Protein AF-A0A814IZ41-F1 (afdb_monomer)

Structure (mmCIF, N/CA/C/O backbone):
data_AF-A0A814IZ41-F1
#
_entry.id   AF-A0A814IZ41-F1
#
loop_
_atom_site.group_PDB
_atom_site.id
_atom_site.type_symbol
_atom_site.label_atom_id
_atom_site.label_alt_id
_atom_site.label_comp_id
_atom_site.label_asym_id
_atom_site.label_entity_id
_atom_site.label_seq_id
_atom_site.pdbx_PDB_ins_code
_atom_site.Cartn_x
_atom_site.Cartn_y
_atom_site.Cartn_z
_atom_site.occupancy
_atom_site.B_iso_or_equiv
_atom_site.auth_seq_id
_atom_site.auth_comp_id
_atom_site.auth_asym_id
_atom_site.auth_atom_id
_atom_site.pdbx_PDB_model_num
ATOM 1 N N . GLN A 1 1 ? 10.527 -41.123 -4.511 1.00 54.72 1 GLN A N 1
ATOM 2 C CA . GLN A 1 1 ? 10.772 -39.999 -3.577 1.00 54.72 1 GLN A CA 1
ATOM 3 C C . GLN A 1 1 ? 10.199 -38.731 -4.202 1.00 54.72 1 GLN A C 1
ATOM 5 O O . GLN A 1 1 ? 10.363 -38.595 -5.410 1.00 54.72 1 GLN A O 1
ATOM 10 N N . PRO A 1 2 ? 9.517 -37.835 -3.467 1.00 59.81 2 PRO A N 1
ATOM 11 C CA . PRO A 1 2 ? 9.067 -36.577 -4.050 1.00 59.81 2 PRO A CA 1
ATOM 12 C C . PRO A 1 2 ? 10.275 -35.651 -4.256 1.00 59.81 2 PRO A C 1
ATOM 14 O O . PRO A 1 2 ? 11.059 -35.416 -3.335 1.00 59.81 2 PRO A O 1
ATOM 17 N N . ILE A 1 3 ? 10.443 -35.178 -5.489 1.00 56.00 3 ILE A N 1
ATOM 18 C CA . ILE A 1 3 ? 11.526 -34.285 -5.912 1.00 56.00 3 ILE A CA 1
ATOM 19 C C . ILE A 1 3 ? 11.321 -32.939 -5.208 1.00 56.00 3 ILE A C 1
ATOM 21 O O . ILE A 1 3 ? 10.288 -32.296 -5.386 1.00 56.00 3 ILE A O 1
ATOM 25 N N . LYS A 1 4 ? 12.287 -32.515 -4.384 1.00 58.72 4 LYS A N 1
ATOM 26 C CA . LYS A 1 4 ? 12.281 -31.167 -3.800 1.00 58.72 4 LYS A CA 1
ATOM 27 C C . LYS A 1 4 ? 12.452 -30.159 -4.945 1.00 58.72 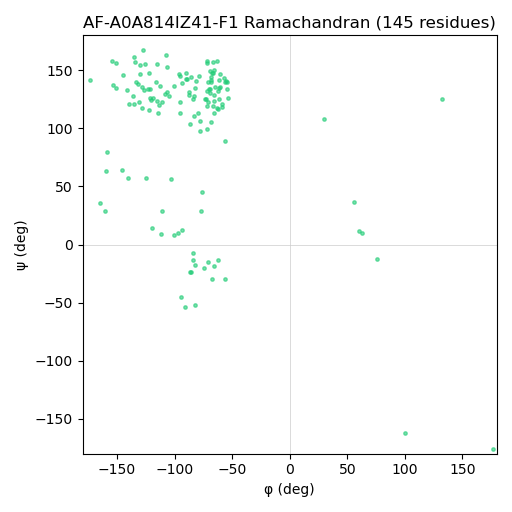4 LYS A C 1
ATOM 29 O O . LYS A 1 4 ? 13.445 -30.273 -5.664 1.00 58.72 4 LYS A O 1
ATOM 34 N N . PRO A 1 5 ? 11.538 -29.194 -5.137 1.00 58.75 5 PRO A N 1
ATOM 35 C CA . PRO A 1 5 ? 11.712 -28.180 -6.168 1.00 58.75 5 PRO A CA 1
ATOM 36 C C . PRO A 1 5 ? 12.970 -27.360 -5.863 1.00 58.75 5 PRO A C 1
ATOM 38 O O . PRO A 1 5 ? 13.063 -26.699 -4.828 1.00 58.75 5 PRO A O 1
ATOM 41 N N . HIS A 1 6 ? 13.956 -27.441 -6.755 1.00 58.44 6 HIS A N 1
ATOM 42 C CA . HIS A 1 6 ? 15.146 -26.601 -6.723 1.00 58.44 6 HIS A CA 1
ATOM 43 C C . HIS A 1 6 ? 14.768 -25.223 -7.275 1.00 58.44 6 HIS A C 1
ATOM 45 O O . HIS A 1 6 ? 14.681 -25.029 -8.486 1.00 58.44 6 HIS A O 1
ATOM 51 N N . TYR A 1 7 ? 14.490 -24.271 -6.385 1.00 61.19 7 TYR A N 1
ATOM 52 C CA . TYR A 1 7 ? 14.282 -22.879 -6.773 1.00 61.19 7 TYR A CA 1
ATOM 53 C C . TYR A 1 7 ? 15.644 -22.229 -7.032 1.00 61.19 7 TYR A C 1
ATOM 55 O O . TYR A 1 7 ? 16.384 -21.940 -6.093 1.00 61.19 7 TYR A O 1
ATOM 63 N N . GLU A 1 8 ? 15.985 -21.990 -8.300 1.00 62.38 8 GLU A N 1
ATOM 64 C CA . GLU A 1 8 ? 17.104 -21.107 -8.633 1.00 62.38 8 GLU A CA 1
ATOM 65 C C . GLU A 1 8 ? 16.768 -19.680 -8.194 1.00 62.38 8 GLU A C 1
ATOM 67 O O . GLU A 1 8 ? 15.861 -19.034 -8.725 1.00 62.38 8 GLU A O 1
ATOM 72 N N . VAL A 1 9 ? 17.505 -19.181 -7.204 1.00 64.94 9 VAL A N 1
ATOM 73 C CA . VAL A 1 9 ? 17.409 -17.786 -6.773 1.00 64.94 9 VAL A CA 1
ATOM 74 C C . VAL A 1 9 ? 18.050 -16.919 -7.854 1.00 64.94 9 VAL A C 1
ATOM 76 O O . VAL A 1 9 ? 19.274 -16.791 -7.917 1.00 64.94 9 VAL A O 1
ATOM 79 N N . ARG A 1 10 ? 17.225 -16.326 -8.721 1.00 66.88 10 ARG A N 1
ATOM 80 C CA . ARG A 1 10 ? 17.679 -15.324 -9.693 1.00 66.88 10 ARG A CA 1
ATOM 81 C C . ARG A 1 10 ? 18.218 -14.113 -8.928 1.00 66.88 10 ARG A C 1
ATOM 83 O O . ARG A 1 10 ? 17.497 -13.482 -8.161 1.00 66.88 10 ARG A O 1
ATOM 90 N N . LYS A 1 11 ? 19.506 -13.811 -9.096 1.00 67.62 11 LYS A N 1
ATOM 91 C CA . LYS A 1 11 ? 20.154 -12.657 -8.460 1.00 67.62 11 LYS A CA 1
ATOM 92 C C . LYS A 1 11 ? 19.962 -11.423 -9.339 1.00 67.62 11 LYS A C 1
ATOM 94 O O . LYS A 1 11 ? 20.639 -11.281 -10.350 1.00 67.62 11 LYS A O 1
ATOM 99 N N . PHE A 1 12 ? 19.056 -10.538 -8.941 1.00 70.31 12 PHE 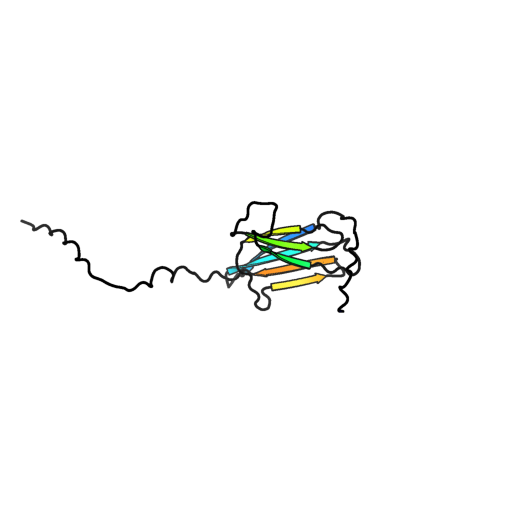A N 1
ATOM 100 C CA . PHE A 1 12 ? 18.901 -9.215 -9.549 1.00 70.31 12 PHE A CA 1
ATOM 101 C C . PHE A 1 12 ? 19.793 -8.192 -8.839 1.00 70.31 12 PHE A C 1
ATOM 103 O O . PHE A 1 12 ? 19.916 -8.222 -7.611 1.00 70.31 12 PHE A O 1
ATOM 110 N N . ILE A 1 13 ? 20.383 -7.261 -9.593 1.00 83.12 13 ILE A N 1
ATOM 111 C CA . ILE A 1 13 ? 21.015 -6.069 -9.015 1.00 83.12 13 ILE A CA 1
ATOM 112 C C . ILE A 1 13 ? 19.892 -5.166 -8.506 1.00 83.12 13 ILE A C 1
ATOM 114 O O . ILE A 1 13 ? 18.998 -4.810 -9.271 1.00 83.12 13 ILE A O 1
ATOM 118 N N . LYS A 1 14 ? 19.905 -4.832 -7.211 1.00 90.06 14 LYS A N 1
ATOM 119 C CA . LYS A 1 14 ? 18.897 -3.945 -6.624 1.00 90.06 14 LYS A CA 1
ATOM 120 C C . LYS A 1 14 ? 19.117 -2.510 -7.094 1.00 90.06 14 LYS A C 1
ATOM 122 O O . LYS A 1 14 ? 20.237 -2.016 -7.025 1.00 90.06 14 LYS A O 1
ATOM 127 N N . ILE A 1 15 ? 18.044 -1.851 -7.530 1.00 92.56 15 ILE A N 1
ATOM 128 C CA . ILE A 1 15 ? 18.093 -0.487 -8.099 1.00 92.56 15 ILE A CA 1
ATOM 129 C C . ILE A 1 15 ? 17.679 0.608 -7.102 1.00 92.56 15 ILE A C 1
ATOM 131 O O . ILE A 1 15 ? 17.523 1.768 -7.467 1.00 92.56 15 ILE A O 1
ATOM 135 N N . GLY A 1 16 ? 17.494 0.240 -5.832 1.00 96.19 16 GLY A N 1
ATOM 136 C CA . GLY A 1 16 ? 17.047 1.134 -4.765 1.00 96.19 16 GLY A CA 1
ATOM 137 C C . GLY A 1 16 ? 15.557 1.007 -4.444 1.00 96.19 16 GLY A C 1
ATOM 138 O O . GLY A 1 16 ? 14.911 -0.002 -4.747 1.00 96.19 16 GLY A O 1
ATOM 139 N N . ARG A 1 17 ? 15.016 2.022 -3.763 1.00 97.06 17 ARG A N 1
ATOM 140 C CA . ARG A 1 17 ? 13.636 2.038 -3.253 1.00 97.06 17 ARG A CA 1
ATOM 141 C C . ARG A 1 17 ? 12.667 2.622 -4.289 1.00 97.06 17 ARG A C 1
ATOM 143 O O . ARG A 1 17 ? 13.023 3.595 -4.948 1.00 97.06 17 ARG A O 1
ATOM 150 N N . PRO A 1 18 ? 11.445 2.081 -4.409 1.00 97.69 18 PRO A N 1
ATOM 151 C CA . PRO A 1 18 ? 10.431 2.631 -5.301 1.00 97.69 18 PRO A CA 1
ATOM 152 C C . PRO A 1 18 ? 9.871 3.960 -4.772 1.00 97.69 18 PRO A C 1
ATOM 154 O O . PRO A 1 18 ? 9.902 4.230 -3.565 1.00 97.69 18 PRO A O 1
ATOM 157 N N . GLY A 1 19 ? 9.309 4.765 -5.677 1.00 98.19 19 GLY A N 1
ATOM 158 C CA . GLY A 1 19 ? 8.519 5.944 -5.316 1.00 98.19 19 GLY A CA 1
ATOM 159 C C . GLY A 1 19 ? 7.191 5.538 -4.677 1.00 98.19 19 GLY A C 1
ATOM 160 O O . GLY A 1 19 ? 6.658 4.468 -4.973 1.00 98.19 19 GLY A O 1
ATOM 161 N N . TYR A 1 20 ? 6.654 6.360 -3.771 1.00 98.50 20 TYR A N 1
ATOM 162 C CA . TYR A 1 20 ? 5.367 6.063 -3.146 1.00 98.50 20 TYR A CA 1
ATOM 163 C C . TYR A 1 20 ? 4.580 7.301 -2.717 1.00 98.50 20 TYR A C 1
ATOM 165 O O . TYR A 1 20 ? 5.133 8.349 -2.379 1.00 98.50 20 TYR A O 1
ATOM 173 N N . LYS A 1 21 ? 3.261 7.121 -2.610 1.00 98.56 21 LYS A N 1
ATOM 174 C CA . LYS A 1 21 ? 2.320 8.044 -1.974 1.00 98.56 21 LYS A CA 1
ATOM 175 C C . LYS A 1 21 ? 1.400 7.285 -1.022 1.00 98.56 21 LYS A C 1
ATOM 177 O O . LYS A 1 21 ? 0.886 6.218 -1.350 1.00 98.56 21 LYS A O 1
ATOM 182 N N . VAL A 1 22 ? 1.155 7.868 0.151 1.00 98.44 22 VAL A N 1
ATOM 183 C CA . VAL A 1 22 ? 0.222 7.331 1.150 1.00 98.44 22 VAL A CA 1
ATOM 184 C C . VAL A 1 22 ? -0.865 8.359 1.421 1.00 98.44 22 VAL A C 1
ATOM 186 O O . VAL A 1 22 ? -0.575 9.490 1.805 1.00 98.44 22 VAL A O 1
ATOM 189 N N . THR A 1 23 ? -2.121 7.962 1.248 1.00 98.50 23 THR A N 1
ATOM 190 C CA . THR A 1 23 ? -3.285 8.806 1.533 1.00 98.50 23 THR A CA 1
ATOM 191 C C . THR A 1 23 ? -4.022 8.248 2.739 1.00 98.50 23 THR A C 1
ATOM 193 O O . THR A 1 23 ? -4.439 7.091 2.738 1.00 98.50 23 THR A O 1
ATOM 196 N N . LYS A 1 24 ? -4.187 9.072 3.776 1.00 97.75 24 LYS A N 1
ATOM 197 C CA . LYS A 1 24 ? -5.050 8.763 4.920 1.00 97.75 24 LYS A CA 1
ATOM 198 C C . LYS A 1 24 ? -6.458 9.234 4.596 1.00 97.75 24 LYS A C 1
ATOM 200 O O . LYS A 1 24 ? -6.637 10.386 4.213 1.00 97.75 24 LYS A O 1
ATOM 205 N N . GLN A 1 25 ? -7.441 8.366 4.765 1.00 96.94 25 GLN A N 1
ATOM 206 C CA . GLN A 1 25 ? -8.836 8.680 4.485 1.00 96.94 25 GLN A CA 1
ATOM 207 C C . GLN A 1 25 ? -9.690 8.393 5.719 1.00 96.94 25 GLN A C 1
ATOM 209 O O . GLN A 1 25 ? -9.331 7.590 6.588 1.00 96.94 25 GLN A O 1
ATOM 214 N N . ARG A 1 26 ? -10.826 9.081 5.799 1.00 95.81 26 ARG A N 1
ATOM 215 C CA . ARG A 1 26 ? -11.857 8.842 6.799 1.00 95.81 26 ARG A CA 1
ATOM 216 C C . ARG A 1 26 ? -13.203 8.859 6.098 1.00 95.81 26 ARG A C 1
ATOM 218 O O . ARG A 1 26 ? -13.551 9.861 5.483 1.00 95.81 26 ARG A O 1
ATOM 225 N N . ASP A 1 27 ? -13.924 7.757 6.201 1.00 93.00 27 ASP A N 1
ATOM 226 C CA . ASP A 1 27 ? -15.278 7.632 5.686 1.00 93.00 27 ASP A CA 1
ATOM 227 C C . ASP A 1 27 ? -16.192 8.650 6.404 1.00 93.00 27 ASP A C 1
ATOM 229 O O . ASP A 1 27 ? -16.173 8.718 7.642 1.00 93.00 27 ASP A O 1
ATOM 233 N N . PRO A 1 28 ? -16.917 9.515 5.674 1.00 93.44 28 PRO A N 1
ATOM 234 C CA . PRO A 1 28 ? -17.660 10.620 6.274 1.00 93.44 28 PRO A CA 1
ATOM 235 C C . PRO A 1 28 ? -18.840 10.149 7.127 1.00 93.44 28 PRO A C 1
ATOM 237 O O . PRO A 1 28 ? -19.141 10.812 8.124 1.00 93.44 28 PRO A O 1
ATOM 240 N N . ASP A 1 29 ? -19.438 9.004 6.805 1.00 92.69 29 ASP A N 1
ATOM 241 C CA . ASP A 1 29 ? -20.650 8.504 7.454 1.00 92.69 29 ASP A CA 1
ATOM 242 C C . ASP A 1 29 ? -20.297 7.615 8.647 1.00 92.69 29 ASP A C 1
ATOM 244 O O . ASP A 1 29 ? -20.680 7.874 9.786 1.00 92.69 29 ASP A O 1
ATOM 248 N N . THR A 1 30 ? -19.467 6.603 8.408 1.00 91.31 30 THR A N 1
ATOM 249 C CA . THR A 1 30 ? -19.068 5.608 9.414 1.00 91.31 30 THR A CA 1
ATOM 250 C C . THR A 1 30 ? -17.908 6.067 10.290 1.00 91.31 30 THR A C 1
ATOM 252 O O . THR A 1 30 ? -17.596 5.432 11.297 1.00 91.31 30 THR A O 1
ATOM 255 N N . LYS A 1 31 ? -17.218 7.150 9.905 1.00 93.38 31 LYS A N 1
ATOM 256 C CA . LYS A 1 31 ? -15.976 7.636 10.531 1.00 93.38 31 LYS A CA 1
ATOM 257 C C . LYS A 1 31 ? -14.814 6.638 10.491 1.00 93.38 31 LYS A C 1
ATOM 259 O O . LYS A 1 31 ? -13.795 6.898 11.141 1.00 93.38 31 LYS A O 1
ATOM 264 N N . GLN A 1 32 ? -14.934 5.554 9.724 1.00 95.12 32 GLN A N 1
ATOM 265 C CA . GLN A 1 32 ? -13.914 4.521 9.573 1.00 95.12 32 GLN A CA 1
ATOM 266 C C . GLN A 1 32 ? -12.661 5.097 8.905 1.00 95.12 32 GLN A C 1
ATOM 268 O O . GLN A 1 32 ? -12.748 5.853 7.942 1.00 95.12 32 GLN A O 1
ATOM 273 N N . GLN A 1 33 ? -11.482 4.761 9.427 1.00 97.38 33 GLN A N 1
ATOM 274 C CA . GLN A 1 33 ? -10.206 5.222 8.875 1.00 97.38 33 GLN A CA 1
ATOM 275 C C . GLN A 1 33 ? -9.647 4.191 7.895 1.00 97.38 33 GLN A C 1
ATOM 277 O O . GLN A 1 33 ? -9.659 2.995 8.192 1.00 97.38 33 GLN A O 1
ATOM 282 N N . SER A 1 34 ? -9.097 4.654 6.777 1.00 97.75 34 SER A N 1
ATOM 283 C CA . SER A 1 34 ? -8.411 3.818 5.790 1.00 97.75 34 SER A CA 1
ATOM 284 C C . SER A 1 34 ? -7.097 4.436 5.328 1.00 97.75 34 SER A C 1
ATOM 286 O O . SER A 1 34 ? -6.829 5.629 5.513 1.00 97.75 34 SER A O 1
ATOM 288 N N . LEU A 1 35 ? -6.253 3.589 4.748 1.00 98.44 35 LEU A N 1
ATOM 289 C CA . LEU A 1 35 ? -5.008 3.970 4.103 1.00 98.44 35 LEU A CA 1
ATOM 290 C C . LEU A 1 35 ? -5.036 3.485 2.655 1.00 98.44 35 LEU A C 1
ATOM 292 O O . LEU A 1 35 ? -5.367 2.328 2.399 1.00 98.44 35 LEU A O 1
ATOM 296 N N . LEU A 1 36 ? -4.653 4.365 1.734 1.00 98.62 36 LEU A N 1
ATOM 297 C CA . LEU A 1 36 ? -4.403 4.048 0.332 1.00 98.62 36 LEU A CA 1
ATOM 298 C C . LEU A 1 36 ? -2.918 4.248 0.034 1.00 98.62 36 LEU A C 1
ATOM 300 O O . LEU A 1 36 ? -2.395 5.356 0.171 1.00 98.62 36 LEU A O 1
ATOM 304 N N . PHE A 1 37 ? -2.265 3.177 -0.394 1.00 98.75 37 PHE A N 1
ATOM 305 C CA . PHE A 1 37 ? -0.884 3.154 -0.852 1.00 98.75 37 PHE A CA 1
ATOM 306 C C . PHE A 1 37 ? -0.851 3.143 -2.375 1.00 98.75 37 PHE A C 1
ATOM 308 O O . PHE A 1 37 ? -1.615 2.413 -3.005 1.00 98.75 37 PHE A O 1
ATOM 315 N N . GLN A 1 38 ? 0.044 3.946 -2.939 1.00 98.75 38 GLN A N 1
ATOM 316 C CA . GLN A 1 38 ? 0.363 3.995 -4.363 1.00 98.75 38 GLN A CA 1
ATOM 317 C C . GLN A 1 38 ? 1.877 3.859 -4.465 1.00 98.75 38 GLN A C 1
ATOM 319 O O . GLN A 1 38 ? 2.585 4.684 -3.886 1.00 98.75 38 GLN A O 1
ATOM 324 N N . ILE A 1 39 ? 2.363 2.801 -5.106 1.00 98.69 39 ILE A N 1
ATOM 325 C CA . ILE A 1 39 ? 3.791 2.508 -5.249 1.00 98.69 39 ILE A CA 1
ATOM 326 C C . ILE A 1 39 ? 4.141 2.504 -6.736 1.00 98.69 39 ILE A C 1
ATOM 328 O O . ILE A 1 39 ? 3.519 1.776 -7.514 1.00 98.69 39 ILE A O 1
ATOM 332 N N . ASP A 1 40 ? 5.136 3.299 -7.112 1.00 98.44 40 ASP A N 1
ATOM 333 C CA . ASP A 1 40 ? 5.596 3.455 -8.489 1.00 98.44 40 ASP A CA 1
ATOM 334 C C . ASP A 1 40 ? 6.785 2.525 -8.755 1.00 98.44 40 ASP A C 1
ATOM 336 O O . ASP A 1 40 ? 7.819 2.613 -8.085 1.00 98.44 40 ASP A O 1
ATOM 340 N N . TYR A 1 41 ? 6.653 1.655 -9.759 1.00 98.31 41 TYR A N 1
ATOM 341 C CA . TYR A 1 41 ? 7.685 0.697 -10.157 1.00 98.31 41 TYR A CA 1
ATOM 342 C C . TYR A 1 41 ? 8.070 0.818 -11.648 1.00 98.31 41 TYR A C 1
ATOM 344 O O . TYR A 1 41 ? 7.963 -0.169 -12.382 1.00 98.31 41 TYR A O 1
ATOM 352 N N . PRO A 1 42 ? 8.512 1.996 -12.132 1.00 97.38 42 PRO A N 1
ATOM 353 C CA . PRO A 1 42 ? 8.777 2.234 -13.557 1.00 97.38 42 PRO A CA 1
ATOM 354 C C . PRO A 1 42 ? 9.781 1.256 -14.195 1.00 97.38 42 PRO A C 1
ATOM 356 O O . PRO A 1 42 ? 9.654 0.954 -15.376 1.00 97.38 42 PRO A O 1
ATOM 359 N N . GLU A 1 43 ? 10.730 0.723 -13.420 1.00 96.75 43 GLU A N 1
ATOM 360 C CA . GLU A 1 43 ? 11.780 -0.209 -13.867 1.00 96.75 43 GLU A CA 1
ATOM 361 C C . GLU A 1 43 ? 11.593 -1.636 -13.306 1.00 96.75 43 GLU A C 1
ATOM 363 O O . GLU A 1 43 ? 12.556 -2.365 -13.063 1.00 96.75 43 GLU A O 1
ATOM 368 N N . ILE A 1 44 ? 10.349 -2.051 -13.033 1.00 96.00 44 ILE A N 1
ATOM 369 C CA . ILE A 1 44 ? 10.057 -3.423 -12.585 1.00 96.00 44 ILE A CA 1
ATOM 370 C C . ILE A 1 44 ? 10.474 -4.450 -13.642 1.00 96.00 44 ILE A C 1
ATOM 372 O O . ILE A 1 44 ? 10.279 -4.237 -14.837 1.00 96.00 44 ILE A O 1
ATOM 376 N N . SER A 1 45 ? 11.022 -5.586 -13.208 1.00 93.69 45 SER A N 1
ATOM 377 C CA . SER A 1 45 ? 11.422 -6.650 -14.130 1.00 93.69 45 SER A CA 1
ATOM 378 C C . SER A 1 45 ? 10.219 -7.273 -14.842 1.00 93.69 45 SER A C 1
ATOM 380 O O . SER A 1 45 ? 9.121 -7.374 -14.286 1.00 93.69 45 SER A O 1
ATOM 382 N N . ASP A 1 46 ? 10.446 -7.750 -16.064 1.00 90.50 46 ASP A N 1
ATOM 383 C CA . ASP A 1 46 ? 9.410 -8.393 -16.867 1.00 90.50 46 ASP A CA 1
ATOM 384 C C . ASP A 1 46 ? 8.772 -9.579 -16.135 1.00 90.50 46 ASP A C 1
ATOM 386 O O . ASP A 1 46 ? 9.447 -10.390 -15.495 1.00 90.50 46 ASP A O 1
ATOM 390 N N . ASN A 1 47 ? 7.451 -9.707 -16.274 1.00 90.62 47 ASN A N 1
ATOM 391 C CA . ASN A 1 47 ? 6.629 -10.753 -15.654 1.00 90.62 47 ASN A CA 1
ATOM 392 C C . ASN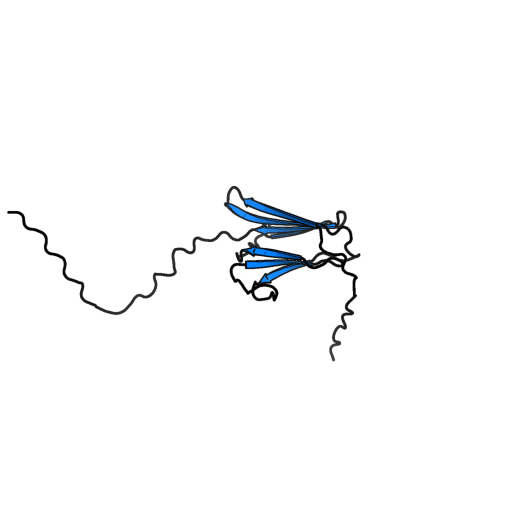 A 1 47 ? 6.606 -10.747 -14.112 1.00 90.62 47 ASN A C 1
ATOM 394 O O . ASN A 1 47 ? 6.067 -11.676 -13.507 1.00 90.62 47 ASN A O 1
ATOM 398 N N . ILE A 1 48 ? 7.144 -9.714 -13.456 1.00 94.88 48 ILE A N 1
ATOM 399 C CA . ILE A 1 48 ? 7.005 -9.536 -12.010 1.00 94.88 48 ILE A CA 1
ATOM 400 C C . ILE A 1 48 ? 5.724 -8.763 -11.702 1.00 94.88 48 ILE A C 1
ATOM 402 O O . ILE A 1 48 ? 5.458 -7.698 -12.253 1.00 94.88 48 ILE A O 1
ATOM 406 N N . VAL A 1 49 ? 4.949 -9.296 -10.759 1.00 96.06 49 VAL A N 1
ATOM 407 C CA . VAL A 1 49 ? 3.810 -8.604 -10.149 1.00 96.06 49 VAL A CA 1
ATOM 408 C C . VAL A 1 49 ? 4.192 -8.230 -8.715 1.00 96.06 49 VAL A C 1
ATOM 410 O O . VAL A 1 49 ? 4.654 -9.109 -7.974 1.00 96.06 49 VAL A O 1
ATOM 413 N N . PRO A 1 50 ? 4.013 -6.962 -8.297 1.00 98.06 50 PRO A N 1
ATOM 414 C CA . PRO A 1 50 ? 4.286 -6.540 -6.930 1.00 98.06 50 PRO A CA 1
ATOM 415 C C . PRO A 1 50 ? 3.522 -7.366 -5.894 1.00 98.06 50 PRO A C 1
ATOM 417 O O . PRO A 1 50 ? 2.353 -7.713 -6.069 1.00 98.06 50 PRO A O 1
ATOM 420 N N . LYS A 1 51 ? 4.191 -7.664 -4.782 1.00 98.12 51 LYS A N 1
ATOM 421 C CA . LYS A 1 51 ? 3.637 -8.405 -3.646 1.00 98.12 51 LYS A CA 1
ATOM 422 C C . LYS A 1 51 ? 3.581 -7.516 -2.418 1.00 98.12 51 LYS A C 1
ATOM 424 O O . LYS A 1 51 ? 4.375 -6.589 -2.271 1.00 98.12 51 LYS A O 1
ATOM 429 N N . HIS A 1 52 ? 2.680 -7.850 -1.504 1.00 98.19 52 HIS A N 1
ATOM 430 C CA . HIS A 1 52 ? 2.561 -7.177 -0.220 1.00 98.19 52 HIS A CA 1
ATOM 431 C C . HIS A 1 52 ? 2.414 -8.188 0.916 1.00 98.19 52 HIS A C 1
ATOM 433 O O . HIS A 1 52 ? 1.999 -9.329 0.698 1.00 98.19 52 HIS A O 1
ATOM 439 N N . ARG A 1 53 ? 2.754 -7.775 2.138 1.00 96.12 53 ARG A N 1
ATOM 440 C CA . ARG A 1 53 ? 2.571 -8.593 3.344 1.00 96.12 53 ARG A CA 1
ATOM 441 C C . ARG A 1 53 ? 2.412 -7.718 4.584 1.00 96.12 53 ARG A C 1
ATOM 443 O O . ARG A 1 53 ? 3.188 -6.790 4.774 1.00 96.12 53 ARG A O 1
ATOM 450 N N . PHE A 1 54 ? 1.471 -8.068 5.459 1.00 94.94 54 PHE A N 1
ATOM 451 C CA . PHE A 1 54 ? 1.444 -7.565 6.836 1.00 94.94 54 PHE A CA 1
ATOM 452 C C . PHE A 1 54 ? 2.387 -8.412 7.696 1.00 94.94 54 PHE A C 1
ATOM 454 O O . PHE A 1 54 ? 2.313 -9.643 7.685 1.00 94.94 54 PHE A O 1
ATOM 461 N N . MET A 1 55 ? 3.286 -7.752 8.411 1.00 92.25 55 MET A N 1
ATOM 462 C CA . MET A 1 55 ? 4.279 -8.343 9.298 1.00 92.25 55 MET A CA 1
ATOM 463 C C . MET A 1 55 ? 4.074 -7.788 10.707 1.00 92.25 55 MET A C 1
ATOM 465 O O . MET A 1 55 ? 3.898 -6.581 10.885 1.00 92.25 55 MET A O 1
ATOM 469 N N . SER A 1 56 ? 4.086 -8.656 11.716 1.00 87.38 56 SER A N 1
ATOM 470 C CA . SER A 1 56 ? 3.955 -8.214 13.106 1.00 87.38 56 SER A CA 1
ATOM 471 C C . SER A 1 56 ? 5.220 -7.496 13.597 1.00 87.38 56 SER A C 1
ATOM 473 O O . SER A 1 56 ? 6.322 -7.740 13.106 1.00 87.38 56 SER A O 1
ATOM 475 N N . GLY A 1 57 ? 5.092 -6.633 14.612 1.00 79.31 57 GLY A N 1
ATOM 476 C CA . GLY A 1 57 ? 6.241 -5.940 15.212 1.00 79.31 57 GLY A CA 1
ATOM 477 C C . GLY A 1 57 ? 7.287 -6.853 15.874 1.00 79.31 57 GLY A C 1
ATOM 478 O O . GLY A 1 57 ? 8.389 -6.387 16.151 1.00 79.31 57 GLY A O 1
ATOM 479 N N . PHE A 1 58 ? 6.966 -8.134 16.102 1.00 75.81 58 PHE A N 1
ATOM 480 C CA . PHE A 1 58 ? 7.880 -9.148 16.646 1.00 75.81 58 PHE A CA 1
ATOM 481 C C . PHE A 1 58 ? 8.739 -9.843 15.585 1.00 75.81 58 PHE A C 1
ATOM 483 O O . PHE A 1 58 ? 9.779 -10.394 15.919 1.00 75.81 58 PHE A O 1
ATOM 490 N N . GLU A 1 59 ? 8.299 -9.855 14.325 1.00 76.38 59 GLU A N 1
ATOM 491 C CA . GLU A 1 59 ? 9.005 -10.538 13.231 1.00 76.38 59 GLU A CA 1
ATOM 492 C C . GLU A 1 59 ? 10.154 -9.708 12.645 1.00 76.38 59 GLU A C 1
ATOM 494 O O . GLU A 1 59 ? 11.020 -10.240 11.947 1.00 76.38 59 GLU A O 1
ATOM 499 N N . GLN A 1 60 ? 10.155 -8.400 12.896 1.00 75.94 60 GLN A N 1
ATOM 500 C CA . GLN A 1 60 ? 11.208 -7.503 12.435 1.00 75.94 60 GLN A CA 1
ATOM 501 C C . GLN A 1 60 ? 12.380 -7.483 13.434 1.00 75.94 60 GLN A C 1
ATOM 503 O O . GLN A 1 60 ? 12.167 -7.553 14.641 1.00 75.94 60 GLN A O 1
ATOM 508 N N . HIS A 1 61 ? 13.611 -7.370 12.926 1.00 77.25 61 HIS A N 1
ATOM 509 C CA . HIS A 1 61 ? 14.852 -7.433 13.720 1.00 77.25 61 HIS A CA 1
ATOM 510 C C . HIS A 1 61 ? 15.615 -6.095 13.784 1.00 77.25 61 HIS A C 1
ATOM 512 O O . HIS A 1 61 ? 16.767 -6.068 14.208 1.00 77.25 61 HIS A O 1
ATOM 518 N N . VAL A 1 62 ? 15.021 -4.996 13.309 1.00 79.69 62 VAL A N 1
ATOM 519 C CA . VAL A 1 62 ? 15.690 -3.686 13.192 1.00 79.69 62 VAL A CA 1
ATOM 520 C C . VAL A 1 62 ? 15.422 -2.806 14.413 1.00 79.69 62 VAL A C 1
ATOM 522 O O . VAL A 1 62 ? 16.340 -2.202 14.956 1.00 79.69 62 VAL A O 1
ATOM 525 N N . GLU A 1 63 ? 14.170 -2.738 14.857 1.00 75.88 63 GLU A N 1
ATOM 526 C CA . GLU A 1 63 ? 13.733 -1.967 16.023 1.00 75.88 63 GLU A CA 1
ATOM 527 C C . GLU A 1 63 ? 13.388 -2.895 17.199 1.00 75.88 63 GLU A C 1
ATOM 529 O O . GLU A 1 63 ? 13.125 -4.086 17.019 1.00 75.88 63 GLU A O 1
ATOM 534 N N . ALA A 1 64 ? 13.315 -2.351 18.417 1.00 79.25 64 ALA A N 1
ATOM 535 C CA . ALA A 1 64 ? 12.748 -3.087 19.545 1.00 79.25 64 ALA A CA 1
ATOM 536 C C . ALA A 1 64 ? 11.272 -3.456 19.255 1.00 79.25 64 ALA A C 1
ATOM 538 O O . ALA A 1 64 ? 10.521 -2.597 18.780 1.00 79.25 64 ALA A O 1
ATOM 539 N N . PRO A 1 65 ? 10.824 -4.695 19.536 1.00 77.69 65 PRO A N 1
ATOM 540 C CA . PRO A 1 65 ? 9.446 -5.099 19.272 1.00 77.69 65 PRO A CA 1
ATOM 541 C C . PRO A 1 65 ? 8.425 -4.230 20.021 1.00 77.69 65 PRO A C 1
ATOM 543 O O . PRO A 1 65 ? 8.410 -4.191 21.250 1.00 77.69 65 PRO A O 1
ATOM 546 N N . ASP A 1 66 ? 7.525 -3.571 19.285 1.00 84.25 66 ASP A N 1
ATOM 547 C CA . ASP A 1 66 ? 6.409 -2.799 19.844 1.00 84.25 66 ASP A CA 1
ATOM 548 C C . ASP A 1 66 ? 5.078 -3.330 19.297 1.00 84.25 66 ASP A C 1
ATOM 550 O O . ASP A 1 66 ? 4.790 -3.236 18.103 1.00 84.25 66 ASP A O 1
ATOM 554 N N . ARG A 1 67 ? 4.239 -3.868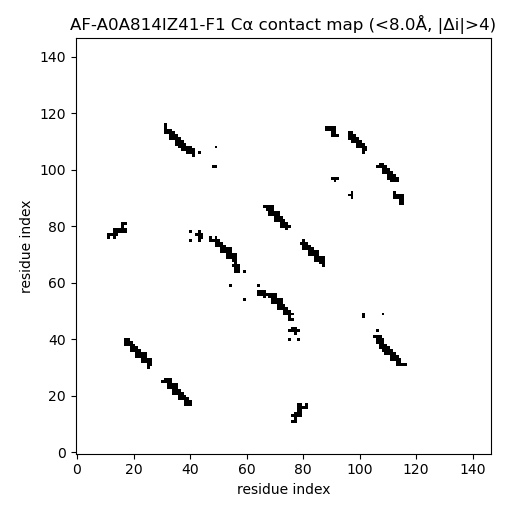 20.192 1.00 85.94 67 ARG A N 1
ATOM 555 C CA . ARG A 1 67 ? 2.942 -4.485 19.853 1.00 85.94 67 ARG A CA 1
ATOM 556 C C . ARG A 1 67 ? 1.920 -3.492 19.306 1.00 85.94 67 ARG A C 1
ATOM 558 O O . ARG A 1 67 ? 0.942 -3.915 18.694 1.00 85.94 67 ARG A O 1
ATOM 565 N N . ARG A 1 68 ? 2.122 -2.189 19.530 1.00 90.06 68 ARG A N 1
ATOM 566 C CA . ARG A 1 68 ? 1.234 -1.123 19.037 1.00 90.06 68 ARG A CA 1
ATOM 567 C C . ARG A 1 68 ? 1.343 -0.934 17.528 1.00 90.06 68 ARG A C 1
ATOM 569 O O . ARG A 1 68 ? 0.462 -0.316 16.929 1.00 90.06 68 ARG A O 1
ATOM 576 N N . TRP A 1 69 ? 2.385 -1.490 16.914 1.00 91.56 69 TRP A N 1
ATOM 577 C CA . TRP A 1 69 ? 2.676 -1.339 15.500 1.00 91.56 69 TRP A CA 1
ATOM 578 C C . TRP A 1 69 ? 2.746 -2.688 14.786 1.00 91.56 69 TRP A C 1
ATOM 580 O O . TRP A 1 69 ? 3.174 -3.705 15.330 1.00 91.56 69 TRP A O 1
ATOM 590 N N . GLN A 1 70 ? 2.345 -2.663 13.525 1.00 94.25 70 GLN A N 1
ATOM 591 C CA . GLN A 1 70 ? 2.616 -3.699 12.538 1.00 94.25 70 GLN A CA 1
ATOM 592 C C . GLN A 1 70 ? 3.231 -3.024 11.305 1.00 94.25 70 GLN A C 1
ATOM 594 O O . GLN A 1 70 ? 3.208 -1.796 11.180 1.00 94.25 70 GLN A O 1
ATOM 599 N N . TYR A 1 71 ? 3.785 -3.812 10.396 1.00 94.56 71 TYR A N 1
ATOM 600 C CA . TYR A 1 71 ? 4.482 -3.314 9.219 1.00 94.56 71 TYR A CA 1
ATOM 601 C C . TYR A 1 71 ? 3.822 -3.847 7.953 1.00 94.56 71 TYR A C 1
ATOM 603 O O . TYR A 1 71 ? 3.653 -5.055 7.799 1.00 94.56 71 TYR A O 1
ATOM 611 N N . LEU A 1 72 ? 3.453 -2.955 7.037 1.00 97.56 72 LEU A N 1
ATOM 612 C CA . LEU A 1 72 ? 2.999 -3.326 5.699 1.00 97.56 72 LEU A CA 1
ATOM 613 C C . LEU A 1 72 ? 4.181 -3.259 4.734 1.00 97.56 72 LEU A C 1
ATOM 615 O O . LEU A 1 72 ? 4.716 -2.180 4.484 1.00 97.56 72 LEU A O 1
ATOM 619 N N . LEU A 1 73 ? 4.589 -4.413 4.218 1.00 97.88 73 LEU A N 1
ATOM 620 C CA . LEU A 1 73 ? 5.702 -4.558 3.291 1.00 97.88 73 LEU A CA 1
ATOM 621 C C . LEU A 1 73 ? 5.198 -4.572 1.852 1.00 97.88 73 L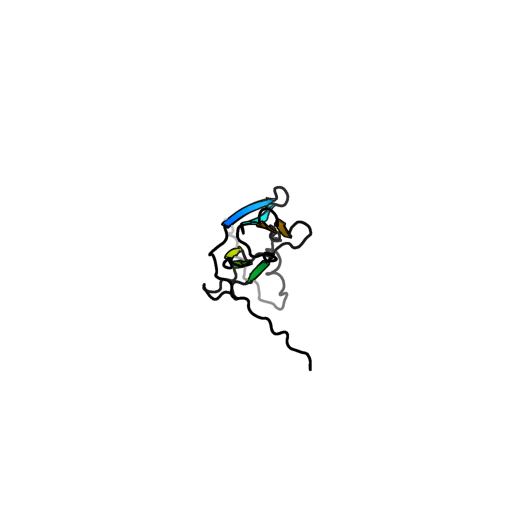EU A C 1
ATOM 623 O O . LEU A 1 73 ? 4.162 -5.178 1.576 1.00 97.88 73 LEU A O 1
ATOM 627 N N . PHE A 1 74 ? 5.984 -3.995 0.947 1.00 98.50 74 PHE A N 1
ATOM 628 C CA . PHE A 1 74 ? 5.820 -4.099 -0.501 1.00 98.50 74 PHE A CA 1
ATOM 629 C C . PHE A 1 74 ? 7.127 -4.577 -1.129 1.00 98.50 74 PHE A C 1
ATOM 631 O O . PHE A 1 74 ? 8.195 -4.053 -0.810 1.00 98.50 74 PHE A O 1
ATOM 638 N N . ALA A 1 75 ? 7.042 -5.563 -2.019 1.00 97.75 75 ALA A N 1
ATOM 639 C CA . ALA A 1 75 ? 8.194 -6.171 -2.672 1.00 97.75 75 ALA A CA 1
ATOM 640 C C . ALA A 1 75 ? 7.933 -6.365 -4.169 1.00 97.75 75 ALA A C 1
ATOM 642 O O . ALA A 1 75 ? 6.943 -6.984 -4.562 1.00 97.75 75 ALA A O 1
ATOM 643 N N . ALA A 1 76 ? 8.857 -5.880 -4.990 1.00 97.31 76 ALA A N 1
ATOM 644 C CA . ALA A 1 76 ? 8.897 -6.112 -6.427 1.00 97.31 76 ALA A CA 1
ATOM 645 C C . ALA A 1 76 ? 10.358 -6.068 -6.881 1.00 97.31 76 ALA A C 1
ATOM 647 O O . ALA A 1 76 ? 11.101 -5.188 -6.463 1.00 97.31 76 ALA A O 1
ATOM 648 N N . GLU A 1 77 ? 10.793 -7.011 -7.708 1.00 95.25 77 GLU A N 1
ATOM 649 C CA . GLU A 1 77 ? 12.144 -6.988 -8.275 1.00 95.25 77 GLU A CA 1
ATOM 650 C C . GLU A 1 77 ? 12.198 -6.045 -9.488 1.00 95.25 77 GLU A C 1
ATOM 652 O O . GLU A 1 77 ? 11.233 -5.999 -10.252 1.00 95.25 77 GLU A O 1
ATOM 657 N N . PRO A 1 78 ? 13.283 -5.268 -9.665 1.00 95.94 78 PRO A N 1
ATOM 658 C CA . PRO A 1 78 ? 14.548 -5.294 -8.926 1.00 95.94 78 PRO A CA 1
ATOM 659 C C . PRO A 1 78 ? 14.603 -4.307 -7.746 1.00 95.94 78 PRO A C 1
ATOM 661 O O . PRO A 1 78 ? 15.666 -4.085 -7.173 1.00 95.94 78 PRO A O 1
ATOM 664 N N . TYR A 1 79 ? 13.482 -3.722 -7.338 1.00 97.44 79 TYR A N 1
ATOM 665 C CA . TYR A 1 79 ? 13.454 -2.792 -6.214 1.00 97.44 79 TYR A CA 1
ATOM 666 C C . TYR A 1 79 ? 13.769 -3.467 -4.871 1.00 97.44 79 TYR A C 1
ATOM 668 O O . TYR A 1 79 ? 13.645 -4.687 -4.671 1.00 97.44 79 TYR A O 1
ATOM 676 N N . GLU A 1 80 ? 14.215 -2.647 -3.926 1.00 96.31 80 GLU A N 1
ATOM 677 C CA . GLU A 1 80 ? 14.282 -3.006 -2.517 1.00 96.31 80 GLU A CA 1
ATOM 678 C C . GLU A 1 80 ? 12.873 -3.149 -1.933 1.00 96.31 80 GLU A C 1
ATOM 680 O O . GLU A 1 80 ? 11.951 -2.402 -2.273 1.00 96.31 80 GLU A O 1
ATOM 685 N N . THR A 1 81 ? 12.711 -4.099 -1.014 1.00 96.50 81 THR A N 1
ATOM 686 C CA . THR A 1 81 ? 11.487 -4.206 -0.219 1.00 96.50 81 THR A CA 1
ATOM 687 C C . THR A 1 81 ? 11.370 -2.982 0.682 1.00 96.50 81 THR A C 1
ATOM 689 O O . THR A 1 81 ? 12.287 -2.680 1.444 1.00 96.50 81 THR A O 1
ATOM 692 N N . ILE A 1 82 ? 10.221 -2.314 0.642 1.00 97.19 82 ILE A N 1
ATOM 693 C CA . ILE A 1 82 ? 9.895 -1.212 1.552 1.00 97.19 82 ILE A CA 1
ATOM 694 C C . ILE A 1 82 ? 8.863 -1.662 2.579 1.00 97.19 82 ILE A C 1
ATOM 696 O O . ILE A 1 82 ? 8.066 -2.560 2.311 1.00 97.19 82 ILE A O 1
ATOM 700 N N . ALA A 1 83 ? 8.873 -1.034 3.753 1.00 96.69 83 ALA A N 1
ATOM 701 C CA . ALA A 1 83 ? 7.943 -1.318 4.835 1.00 96.69 83 ALA A CA 1
ATOM 702 C C . ALA A 1 83 ? 7.373 -0.021 5.414 1.00 96.69 83 ALA A C 1
ATOM 704 O O . ALA A 1 83 ? 8.097 0.952 5.615 1.00 96.69 83 ALA A O 1
ATOM 705 N N . PHE A 1 84 ? 6.083 -0.032 5.733 1.00 96.88 84 PHE A N 1
ATOM 706 C CA . PHE A 1 84 ? 5.393 1.076 6.382 1.00 96.88 84 PHE A CA 1
ATOM 707 C C . PHE A 1 84 ? 4.922 0.661 7.767 1.00 96.88 84 PHE A C 1
ATOM 709 O O . PHE A 1 84 ? 4.158 -0.293 7.906 1.00 96.88 84 PHE A O 1
ATOM 716 N N . LYS A 1 85 ? 5.341 1.412 8.786 1.00 94.69 85 LYS A N 1
ATOM 717 C CA . LYS A 1 85 ? 4.856 1.262 10.158 1.00 94.69 85 LYS A CA 1
ATOM 718 C C . LYS A 1 85 ? 3.419 1.778 10.247 1.00 94.69 85 LYS A C 1
ATOM 720 O O . LYS A 1 85 ? 3.161 2.950 9.974 1.00 94.69 85 LYS A O 1
ATOM 725 N N . ILE A 1 86 ? 2.485 0.910 10.619 1.00 95.56 86 ILE A N 1
ATOM 726 C CA . ILE A 1 86 ? 1.055 1.224 10.736 1.00 95.56 86 ILE A CA 1
ATOM 727 C C . ILE A 1 86 ? 0.512 0.749 12.093 1.00 95.56 86 ILE A C 1
ATOM 729 O O . ILE A 1 86 ? 1.071 -0.182 12.681 1.00 95.56 86 ILE A O 1
ATOM 733 N N . PRO A 1 87 ? -0.564 1.363 12.621 1.00 94.50 87 PRO A N 1
ATOM 734 C CA . PRO A 1 87 ? -1.178 0.908 13.865 1.00 94.50 87 PRO A CA 1
ATOM 735 C C . PRO A 1 87 ? -1.554 -0.574 13.799 1.00 94.50 87 PRO A C 1
ATOM 737 O O . PRO A 1 87 ? -2.083 -1.043 12.788 1.00 94.50 87 PRO A O 1
ATOM 740 N N . SER A 1 88 ? -1.335 -1.299 14.894 1.00 93.31 88 SER A N 1
ATOM 741 C CA . SER A 1 88 ? -1.696 -2.716 15.049 1.00 93.31 88 SER A CA 1
ATOM 742 C C . SER A 1 88 ? -3.205 -2.908 15.288 1.00 93.31 88 SER A C 1
ATOM 744 O O . SER A 1 88 ? -3.641 -3.609 16.197 1.00 93.31 88 SER A O 1
ATOM 746 N N . ARG A 1 89 ? -4.027 -2.211 14.498 1.00 93.75 89 ARG A N 1
ATOM 747 C CA . ARG A 1 89 ? -5.485 -2.343 14.478 1.00 93.75 89 ARG A CA 1
ATOM 748 C C . ARG A 1 89 ? -5.884 -3.395 13.456 1.00 93.75 89 ARG A C 1
ATOM 750 O O . ARG A 1 89 ? -5.235 -3.540 12.418 1.00 93.75 89 ARG A O 1
ATOM 757 N N . GLU A 1 90 ? -6.972 -4.102 13.738 1.00 93.81 90 GLU A N 1
ATOM 758 C CA . GLU A 1 90 ? -7.500 -5.096 12.809 1.00 93.81 90 GLU A CA 1
ATOM 759 C C . GLU A 1 90 ? -7.896 -4.448 11.481 1.00 93.81 90 GLU A C 1
ATOM 761 O O . GLU A 1 90 ? -8.556 -3.408 11.448 1.00 93.81 90 GLU A O 1
ATOM 766 N N . VAL A 1 91 ? -7.499 -5.089 10.384 1.00 95.56 91 VAL A N 1
ATOM 767 C CA . VAL A 1 91 ? -7.901 -4.705 9.032 1.00 95.56 91 VAL A CA 1
ATOM 768 C C . VAL A 1 91 ? -9.280 -5.283 8.734 1.00 95.56 91 VAL A C 1
ATOM 770 O O . VAL A 1 91 ? -9.558 -6.451 9.019 1.00 95.56 91 VAL A O 1
ATOM 773 N N . ASP A 1 92 ? -10.146 -4.457 8.162 1.00 95.88 92 ASP A N 1
ATOM 774 C CA . ASP A 1 92 ? -11.463 -4.861 7.696 1.00 95.88 92 ASP A CA 1
ATOM 775 C C . ASP A 1 92 ? -11.340 -5.549 6.329 1.00 95.88 92 ASP A C 1
ATOM 777 O O . ASP A 1 92 ? -10.941 -4.932 5.343 1.00 95.88 92 ASP A O 1
ATOM 781 N N . LYS A 1 93 ? -11.639 -6.852 6.296 1.00 94.12 93 LYS A N 1
ATOM 782 C CA . LYS A 1 93 ? -11.568 -7.695 5.091 1.00 94.12 93 LYS A CA 1
ATOM 783 C C . LYS A 1 93 ? -12.925 -7.862 4.401 1.00 94.12 93 LYS A C 1
ATOM 785 O O . LYS A 1 93 ? -13.048 -8.724 3.536 1.00 94.12 93 LYS A O 1
ATOM 790 N N . SER A 1 94 ? -13.943 -7.105 4.814 1.00 94.44 94 SER A N 1
ATOM 791 C CA . SER A 1 94 ? -15.216 -7.074 4.096 1.00 94.44 94 SER A CA 1
ATOM 792 C C . SER A 1 94 ? -15.033 -6.522 2.678 1.00 94.44 94 SER A C 1
ATOM 794 O O . SER A 1 94 ? -14.045 -5.848 2.363 1.00 94.44 94 SER A O 1
ATOM 796 N N . GLU A 1 95 ? -15.970 -6.864 1.798 1.00 93.00 95 GLU A N 1
ATOM 797 C CA . GLU A 1 95 ? -15.923 -6.490 0.388 1.00 93.00 95 GLU A CA 1
ATOM 798 C C . GLU A 1 95 ? -15.765 -4.969 0.213 1.00 93.00 95 GLU A C 1
ATOM 800 O O . GLU A 1 95 ? -16.399 -4.168 0.900 1.00 93.00 95 GLU A O 1
ATOM 805 N N . GLY A 1 96 ? -14.850 -4.557 -0.668 1.00 92.75 96 GLY A N 1
ATOM 806 C CA . GLY A 1 96 ? -14.547 -3.146 -0.931 1.00 92.75 96 GLY A CA 1
ATOM 807 C C . GLY A 1 96 ? -13.714 -2.431 0.144 1.00 92.75 96 GLY A C 1
ATOM 808 O O . GLY A 1 96 ? -13.185 -1.350 -0.124 1.00 92.75 96 GLY A O 1
ATOM 809 N N . LYS A 1 97 ? -13.525 -3.015 1.336 1.00 96.50 97 LYS A N 1
ATOM 810 C CA . LYS A 1 97 ? -12.698 -2.420 2.403 1.00 96.50 97 LYS A CA 1
ATOM 811 C C . LYS A 1 97 ? -11.224 -2.768 2.295 1.00 96.50 97 LYS A C 1
ATOM 813 O O . LYS A 1 97 ? -10.414 -1.989 2.786 1.00 96.50 97 LYS A O 1
ATOM 818 N N . PHE A 1 98 ? -10.884 -3.871 1.633 1.00 97.69 98 PHE A N 1
ATOM 819 C CA . PHE A 1 98 ? -9.517 -4.281 1.323 1.00 97.69 98 PHE A CA 1
ATOM 820 C C . PHE A 1 98 ? -9.406 -4.653 -0.155 1.00 97.69 98 PHE A C 1
ATOM 822 O O . PHE A 1 98 ? -10.111 -5.552 -0.610 1.00 97.69 98 PHE A O 1
ATOM 829 N N . TRP A 1 99 ? -8.511 -4.007 -0.901 1.00 97.88 99 TRP A N 1
ATOM 830 C CA . TRP A 1 99 ? -8.271 -4.350 -2.303 1.00 97.88 99 TRP A CA 1
ATOM 831 C C . TRP A 1 99 ? -6.863 -3.970 -2.759 1.00 97.88 99 TRP A C 1
ATOM 833 O O . TRP A 1 99 ? -6.205 -3.096 -2.190 1.00 97.88 99 TRP A O 1
ATOM 843 N N . THR A 1 100 ? -6.417 -4.631 -3.824 1.00 98.31 100 THR A N 1
ATOM 844 C CA . THR A 1 100 ? -5.174 -4.315 -4.528 1.00 98.31 100 THR A CA 1
ATOM 845 C C . THR A 1 100 ? -5.420 -4.213 -6.017 1.00 98.31 100 THR A C 1
ATOM 847 O O . THR A 1 100 ? -6.228 -4.965 -6.557 1.00 98.31 100 THR A O 1
ATOM 850 N N . TYR A 1 101 ? -4.679 -3.341 -6.686 1.00 98.38 101 TYR A N 1
ATOM 851 C CA . TYR A 1 101 ? -4.708 -3.210 -8.135 1.00 98.38 101 TYR A CA 1
ATOM 852 C C . TYR A 1 101 ? -3.298 -2.945 -8.654 1.00 98.38 101 TYR A C 1
ATOM 854 O O . TYR A 1 101 ? -2.590 -2.102 -8.112 1.00 98.38 101 TYR A O 1
ATOM 862 N N . TYR A 1 102 ? -2.884 -3.663 -9.694 1.00 98.38 102 TYR A N 1
ATOM 863 C CA . TYR A 1 102 ? -1.622 -3.411 -10.380 1.00 98.38 102 TYR A CA 1
ATOM 864 C C . TYR A 1 102 ? -1.916 -2.943 -11.800 1.00 98.38 102 TYR A C 1
ATOM 866 O O . TYR A 1 102 ? -2.426 -3.713 -12.610 1.00 98.38 102 TYR A O 1
ATOM 874 N N . ASN A 1 103 ? -1.588 -1.686 -12.094 1.00 97.75 103 ASN A N 1
ATOM 875 C CA . ASN A 1 103 ? -1.634 -1.172 -13.452 1.00 97.75 103 ASN A CA 1
ATOM 876 C C . ASN A 1 103 ? -0.336 -1.566 -14.171 1.00 97.75 103 ASN A C 1
ATOM 878 O O . ASN A 1 103 ? 0.743 -1.061 -13.856 1.00 97.75 103 ASN A O 1
ATOM 882 N N . THR A 1 104 ? -0.445 -2.478 -15.133 1.00 96.62 104 THR A N 1
ATOM 883 C CA . THR A 1 104 ? 0.691 -3.007 -15.900 1.00 96.62 104 THR A CA 1
ATOM 884 C C . THR A 1 104 ? 1.237 -2.025 -16.935 1.00 96.62 104 THR A C 1
ATOM 886 O O . THR A 1 104 ? 2.390 -2.187 -17.343 1.00 96.62 104 THR A O 1
ATOM 889 N N . GLU A 1 105 ? 0.452 -1.021 -17.332 1.00 96.44 105 GLU A N 1
ATOM 890 C CA . GLU A 1 105 ? 0.838 0.030 -18.279 1.00 96.44 105 GLU A CA 1
ATOM 891 C C . GLU A 1 105 ? 1.630 1.129 -17.571 1.00 96.44 105 GLU A C 1
ATOM 893 O O . GLU A 1 105 ? 2.753 1.435 -17.961 1.00 96.44 105 GLU A O 1
ATOM 898 N N . THR A 1 106 ? 1.091 1.674 -16.475 1.00 97.44 106 THR A N 1
ATOM 899 C CA . THR A 1 106 ? 1.761 2.736 -15.701 1.00 97.44 106 THR A CA 1
ATOM 900 C C . THR A 1 106 ? 2.775 2.202 -14.691 1.00 97.44 106 THR A C 1
ATOM 902 O O . THR A 1 106 ? 3.494 2.980 -14.071 1.00 97.44 106 THR A O 1
ATOM 905 N N . LYS A 1 107 ? 2.836 0.876 -14.508 1.00 98.00 107 LYS A N 1
ATOM 906 C CA . LYS A 1 107 ? 3.659 0.184 -13.503 1.00 98.00 107 LYS A CA 1
ATOM 907 C C . LYS A 1 107 ? 3.389 0.652 -12.070 1.00 98.00 107 LYS A C 1
ATOM 909 O O . LYS A 1 107 ? 4.295 0.704 -11.238 1.00 98.00 107 LYS A O 1
ATOM 914 N N . GLN A 1 108 ? 2.128 0.946 -11.766 1.00 98.44 108 GLN A N 1
ATOM 915 C CA . GLN A 1 108 ? 1.703 1.421 -10.450 1.00 98.44 108 GLN A CA 1
ATOM 916 C C . GLN A 1 108 ? 0.956 0.343 -9.678 1.00 98.44 108 GLN A C 1
ATOM 918 O O . GLN A 1 108 ? 0.018 -0.275 -10.187 1.00 98.44 108 GLN A O 1
ATOM 923 N N . PHE A 1 109 ? 1.353 0.137 -8.424 1.00 98.69 109 PHE A N 1
ATOM 924 C CA . PHE A 1 109 ? 0.674 -0.758 -7.499 1.00 98.69 109 PHE A CA 1
ATOM 925 C C . PHE A 1 109 ? -0.131 0.024 -6.469 1.00 98.69 109 PHE A C 1
ATOM 927 O O . PHE A 1 109 ? 0.396 0.883 -5.765 1.00 98.69 109 PHE A O 1
ATOM 934 N N . PHE A 1 110 ? -1.403 -0.326 -6.350 1.00 98.69 110 PHE A N 1
ATOM 935 C CA . PHE A 1 110 ? -2.340 0.247 -5.405 1.00 98.69 110 PHE A CA 1
ATOM 936 C C . PHE A 1 110 ? -2.730 -0.801 -4.373 1.00 98.69 110 PHE A C 1
ATOM 938 O O . PHE A 1 110 ? -3.031 -1.946 -4.716 1.00 98.69 110 PHE A O 1
ATOM 945 N N . LEU A 1 111 ? -2.770 -0.392 -3.110 1.00 98.69 111 LEU A N 1
ATOM 946 C CA . LEU A 1 111 ? -3.322 -1.188 -2.022 1.00 98.69 111 LEU A CA 1
ATOM 947 C C . LEU A 1 111 ? -4.113 -0.267 -1.106 1.00 98.69 111 LEU A C 1
ATOM 949 O O . LEU A 1 111 ? -3.557 0.675 -0.541 1.00 98.69 111 LEU A O 1
ATOM 953 N N . GLN A 1 112 ? -5.398 -0.559 -0.935 1.00 98.38 112 GLN A N 1
ATOM 954 C CA . GLN A 1 112 ? -6.246 0.129 0.026 1.00 98.38 112 GLN A CA 1
ATOM 955 C C . GLN A 1 112 ? -6.720 -0.840 1.094 1.00 98.38 112 GLN A C 1
ATOM 957 O O . GLN A 1 112 ? -7.117 -1.966 0.793 1.00 98.38 112 GLN A O 1
ATOM 962 N N . PHE A 1 113 ? -6.737 -0.370 2.337 1.00 98.25 113 PHE A N 1
ATOM 963 C CA . PHE A 1 113 ? -7.442 -1.060 3.402 1.00 98.25 113 PHE A CA 1
ATOM 964 C C . PHE A 1 113 ? -8.064 -0.098 4.412 1.00 98.25 113 PHE A C 1
ATOM 966 O O . PHE A 1 113 ? -7.494 0.951 4.723 1.00 98.25 113 PHE A O 1
ATOM 973 N N . ALA A 1 114 ? -9.216 -0.476 4.961 1.00 97.88 114 ALA A N 1
ATOM 974 C CA . ALA A 1 114 ? -9.814 0.166 6.125 1.00 97.88 114 ALA A CA 1
ATOM 975 C C . ALA A 1 114 ? -9.459 -0.585 7.415 1.00 97.88 114 ALA A C 1
ATOM 977 O O . ALA A 1 114 ? -9.334 -1.810 7.434 1.00 97.88 114 ALA A O 1
ATOM 978 N N . PHE A 1 115 ? -9.316 0.145 8.517 1.00 97.00 115 PHE A N 1
ATOM 979 C CA . PHE A 1 115 ? -9.274 -0.461 9.845 1.00 97.00 115 PHE A CA 1
ATOM 980 C C . PHE A 1 115 ? -10.692 -0.793 10.294 1.00 97.00 115 PHE A C 1
ATOM 982 O O . PHE A 1 115 ? -11.617 -0.016 10.045 1.00 97.00 115 PHE A O 1
ATOM 989 N N . LYS A 1 116 ? -10.875 -1.888 11.031 1.00 95.25 116 LYS A N 1
ATOM 990 C CA . LYS A 1 116 ? -12.134 -2.121 11.738 1.00 95.25 116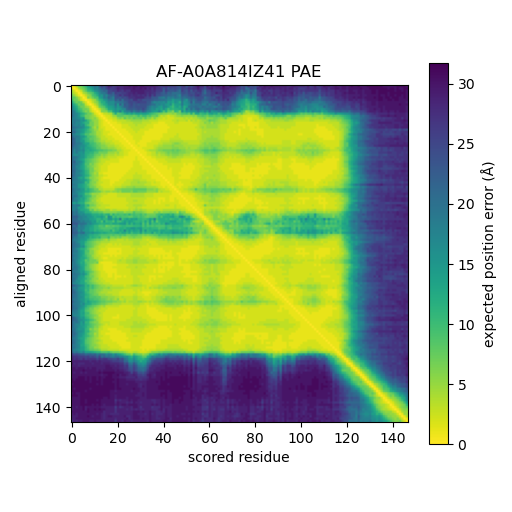 LYS A CA 1
ATOM 991 C C . LYS A 1 116 ? -12.423 -0.946 12.674 1.00 95.25 116 LYS A C 1
ATOM 993 O O . LYS A 1 116 ? -11.513 -0.345 13.266 1.00 95.25 116 LYS A O 1
ATOM 998 N N . LEU A 1 117 ? -13.703 -0.600 12.777 1.00 91.25 117 LEU A N 1
ATOM 999 C CA . LEU A 1 117 ? -14.165 0.303 13.819 1.00 91.25 117 LEU A CA 1
ATOM 1000 C C . LEU A 1 117 ? -13.886 -0.364 15.163 1.00 91.25 117 LEU A C 1
ATOM 1002 O O . LEU A 1 117 ? -14.172 -1.548 15.347 1.00 91.25 117 LEU A O 1
ATOM 1006 N N . GLU A 1 118 ? -13.301 0.384 16.089 1.00 79.25 118 GLU A N 1
ATOM 1007 C CA . GLU A 1 118 ? -13.219 -0.090 17.460 1.00 79.25 118 GLU A CA 1
ATOM 1008 C C . GLU A 1 118 ? -14.649 -0.097 17.995 1.00 79.25 118 GLU A C 1
ATOM 1010 O O . GLU A 1 118 ? -15.237 0.952 18.254 1.00 79.25 118 GLU A O 1
ATOM 1015 N N . SER A 1 119 ? -15.246 -1.287 18.115 1.00 65.81 119 SER A N 1
ATOM 1016 C CA . SER A 1 119 ? -16.372 -1.457 19.025 1.00 65.81 119 SER A CA 1
ATOM 1017 C C . SER A 1 119 ? -15.873 -0.961 20.370 1.00 65.81 119 SER A C 1
ATOM 1019 O O . SER A 1 119 ? -14.807 -1.413 20.793 1.00 65.81 119 SER A O 1
ATOM 1021 N N . ASN A 1 120 ? -16.581 -0.032 21.004 1.00 50.38 120 ASN A N 1
ATOM 1022 C CA . ASN A 1 120 ? -16.220 0.494 22.310 1.00 50.38 120 ASN A CA 1
ATOM 1023 C C . ASN A 1 120 ? -16.109 -0.684 23.300 1.00 50.38 120 ASN A C 1
ATOM 1025 O O . ASN A 1 120 ? -17.091 -1.069 23.924 1.00 50.38 120 ASN A O 1
ATOM 1029 N N . LYS A 1 121 ? -14.927 -1.304 23.425 1.00 47.81 121 LYS A N 1
ATOM 1030 C CA . LYS A 1 121 ? -14.652 -2.428 24.337 1.00 47.81 121 LYS A CA 1
ATOM 1031 C C . LYS A 1 121 ? -14.492 -1.926 25.777 1.00 47.81 121 LYS A C 1
ATOM 1033 O O . LYS A 1 121 ? -13.799 -2.527 26.584 1.00 47.81 121 LYS A O 1
ATOM 1038 N N . TYR A 1 122 ? -15.159 -0.826 26.111 1.00 47.84 122 TYR A N 1
ATOM 1039 C CA . TYR A 1 122 ? -15.270 -0.287 27.456 1.00 47.84 122 TYR A CA 1
ATOM 1040 C C . TYR A 1 122 ? -16.647 -0.613 28.027 1.00 47.84 122 TYR A C 1
ATOM 1042 O O . TYR A 1 122 ? -17.388 0.296 28.382 1.00 47.84 122 TYR A O 1
ATOM 1050 N N . SER A 1 123 ? -17.035 -1.893 28.078 1.00 50.19 123 SER A N 1
ATOM 1051 C CA . SER A 1 123 ? -18.222 -2.323 28.840 1.00 50.19 123 SER A CA 1
ATOM 1052 C C . SER A 1 123 ? -18.264 -3.821 29.194 1.00 50.19 123 SER A C 1
ATOM 1054 O O . SER A 1 123 ? -19.365 -4.339 29.300 1.00 50.19 123 SER A O 1
ATOM 1056 N N . SER A 1 124 ? -17.159 -4.567 29.371 1.00 48.91 124 SER A N 1
ATOM 1057 C CA . SER A 1 124 ? -17.301 -5.944 29.913 1.00 48.91 124 SER A CA 1
ATOM 1058 C C . SER A 1 124 ? -16.029 -6.638 30.432 1.00 48.91 124 SER A C 1
ATOM 1060 O O . SER A 1 124 ? -15.943 -7.849 30.290 1.00 48.91 124 SER A O 1
ATOM 1062 N N . ASP A 1 125 ? -15.067 -5.940 31.049 1.00 45.53 125 ASP A N 1
ATOM 1063 C CA . ASP A 1 125 ? -13.947 -6.619 31.751 1.00 45.53 125 ASP A CA 1
ATOM 1064 C C . ASP A 1 125 ? -13.859 -6.310 33.261 1.00 45.53 125 ASP A C 1
ATOM 1066 O O . ASP A 1 125 ? -12.900 -6.683 33.927 1.00 45.53 125 ASP A O 1
ATOM 1070 N N . HIS A 1 126 ? -14.906 -5.725 33.857 1.00 50.88 126 HIS A N 1
ATOM 1071 C CA . HIS A 1 126 ? -15.058 -5.674 35.320 1.00 50.88 126 HIS A CA 1
ATOM 1072 C C . HIS A 1 126 ? -16.510 -5.902 35.766 1.00 50.88 126 HIS A C 1
ATOM 1074 O O . HIS A 1 126 ? -17.093 -5.068 36.447 1.00 50.88 126 HIS A O 1
ATOM 1080 N N . ALA A 1 127 ? -17.116 -7.032 35.389 1.00 48.56 127 ALA A N 1
ATOM 1081 C CA . ALA A 1 127 ? -18.324 -7.526 36.061 1.00 48.56 127 ALA A CA 1
ATOM 1082 C C . ALA A 1 127 ? -18.555 -9.029 35.824 1.00 48.56 127 ALA A C 1
ATOM 1084 O O . ALA A 1 127 ? -19.567 -9.424 35.256 1.00 48.56 127 ALA A O 1
ATOM 1085 N N . SER A 1 128 ? -17.638 -9.884 36.287 1.00 41.22 128 SER A N 1
ATOM 1086 C CA . SER A 1 128 ? -17.980 -11.283 36.593 1.00 41.22 128 SER A CA 1
ATOM 1087 C C . SER A 1 128 ? -16.980 -11.924 37.560 1.00 41.22 128 SER A C 1
ATOM 1089 O O . SER A 1 128 ? -16.113 -12.700 37.167 1.00 41.22 128 SER A O 1
ATOM 1091 N N . SER A 1 129 ? -17.140 -11.630 38.851 1.00 44.28 129 SER A N 1
ATOM 1092 C CA . SER A 1 129 ? -16.841 -12.586 39.927 1.00 44.28 129 SER A CA 1
ATOM 1093 C C . SER A 1 129 ? -17.813 -12.407 41.106 1.00 44.28 129 SER A C 1
ATOM 1095 O O . SER A 1 129 ? -17.455 -12.069 42.227 1.00 44.28 129 SER A O 1
ATOM 1097 N N . THR A 1 130 ? -19.100 -12.657 40.868 1.00 43.47 130 THR A N 1
ATOM 1098 C CA . THR A 1 130 ? -20.007 -13.127 41.931 1.00 43.47 130 THR A CA 1
ATOM 1099 C C . THR A 1 130 ? -19.659 -14.599 42.221 1.00 43.47 130 THR A C 1
ATOM 1101 O O . THR A 1 130 ? -19.664 -15.391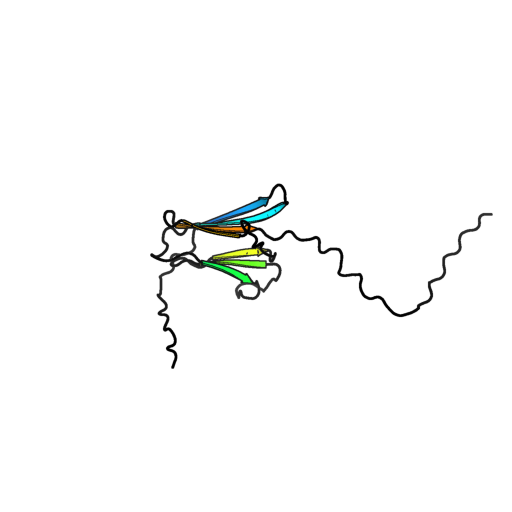 41.288 1.00 43.47 130 THR A O 1
ATOM 1104 N N . GLY A 1 131 ? -19.356 -15.085 43.426 1.00 37.97 131 GLY A N 1
ATOM 1105 C CA . GLY A 1 131 ? -19.309 -14.476 44.749 1.00 37.97 131 GLY A CA 1
ATOM 1106 C C . GLY A 1 131 ? -18.984 -15.521 45.839 1.00 37.97 131 GLY A C 1
ATOM 1107 O O . GLY A 1 131 ? -18.745 -16.688 45.525 1.00 37.97 131 GLY A O 1
ATOM 1108 N N . ARG A 1 132 ? -19.016 -15.043 47.097 1.00 39.16 132 ARG A N 1
ATOM 1109 C CA . ARG A 1 132 ? -18.942 -15.663 48.455 1.00 39.16 132 ARG A CA 1
ATOM 1110 C C . ARG A 1 132 ? -17.905 -14.847 49.250 1.00 39.16 132 ARG A C 1
ATOM 1112 O O . ARG A 1 132 ? -16.797 -14.690 48.769 1.00 39.16 132 ARG A O 1
ATOM 1119 N N . SER A 1 133 ? -18.131 -14.265 50.424 1.00 39.66 133 SER A N 1
ATOM 1120 C CA . SER A 1 133 ? -19.195 -14.326 51.431 1.00 39.66 133 SER A CA 1
ATOM 1121 C C . SER A 1 133 ? -18.892 -13.248 52.495 1.00 39.66 133 SER A C 1
ATOM 1123 O O . SER A 1 133 ? -17.729 -13.063 52.831 1.00 39.66 133 SER A O 1
ATOM 1125 N N . TYR A 1 134 ? -19.934 -12.577 52.998 1.00 44.53 134 TYR A N 1
ATOM 1126 C CA . TYR A 1 134 ? -20.070 -11.825 54.263 1.00 44.53 134 TYR A CA 1
ATOM 1127 C C . TYR A 1 134 ? -18.838 -11.140 54.897 1.00 44.53 134 TYR A C 1
ATOM 1129 O O . TYR A 1 134 ? -18.034 -11.774 55.573 1.00 44.53 134 TYR A O 1
ATOM 1137 N N . GLY A 1 135 ? -18.815 -9.805 54.831 1.00 50.00 135 GLY A N 1
ATOM 1138 C CA . GLY A 1 135 ? -18.152 -8.939 55.812 1.00 50.00 135 GLY A CA 1
ATOM 1139 C C . GLY A 1 135 ? -19.151 -7.876 56.295 1.00 50.00 135 GLY A C 1
ATOM 1140 O O . GLY A 1 135 ? -19.904 -7.366 55.462 1.00 50.00 135 GLY A O 1
ATOM 1141 N N . PRO A 1 136 ? -19.244 -7.576 57.604 1.00 50.66 136 PRO A N 1
ATOM 1142 C CA . PRO A 1 136 ? -20.223 -6.623 58.116 1.00 50.66 136 PRO A CA 1
ATOM 1143 C C . PRO A 1 136 ? -19.898 -5.199 57.645 1.00 50.66 136 PRO A C 1
ATOM 1145 O O . PRO A 1 136 ? -18.737 -4.792 57.594 1.00 50.66 136 PRO A O 1
ATOM 1148 N N . ALA A 1 137 ? -20.945 -4.458 57.285 1.00 59.56 137 ALA A N 1
ATOM 1149 C CA . ALA A 1 137 ? -20.862 -3.069 56.851 1.00 59.56 137 ALA A CA 1
ATOM 1150 C C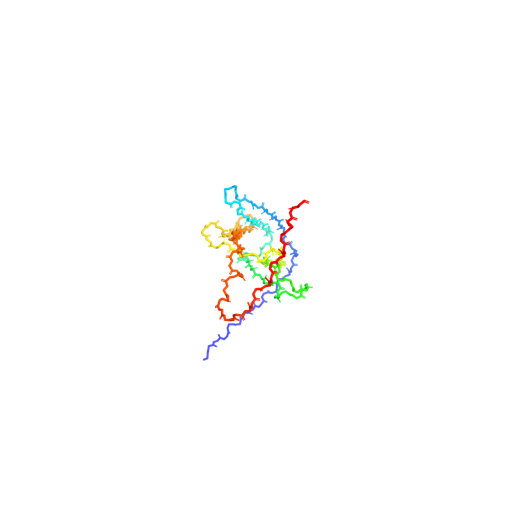 . ALA A 1 137 ? -20.275 -2.160 57.954 1.00 59.56 137 ALA A C 1
ATOM 1152 O O . ALA A 1 137 ? -20.535 -2.398 59.137 1.00 59.56 137 ALA A O 1
ATOM 1153 N N . PRO A 1 138 ? -19.522 -1.102 57.600 1.00 59.06 138 PRO A N 1
ATOM 1154 C CA . PRO A 1 138 ? -19.075 -0.112 58.573 1.00 59.06 138 PRO A CA 1
ATOM 1155 C C . PRO A 1 138 ? -20.268 0.698 59.125 1.00 59.06 138 PRO A C 1
ATOM 1157 O O . PRO A 1 138 ? -21.241 0.927 58.400 1.00 59.06 138 PRO A O 1
ATOM 1160 N N . PRO A 1 139 ? -20.217 1.144 60.394 1.00 57.28 139 PRO A N 1
ATOM 1161 C CA . PRO A 1 139 ? -21.291 1.926 60.998 1.00 57.28 139 PRO A CA 1
ATOM 1162 C C . PRO A 1 139 ? -21.395 3.325 60.371 1.00 57.28 139 PRO A C 1
ATOM 1164 O O . PRO A 1 139 ? -20.389 3.967 60.067 1.00 57.28 139 PRO A O 1
ATOM 1167 N N . ALA A 1 140 ? -22.630 3.798 60.192 1.00 66.75 140 ALA A N 1
ATOM 1168 C CA . ALA A 1 140 ? -22.929 5.139 59.697 1.00 66.75 140 ALA A CA 1
ATOM 1169 C C . ALA A 1 140 ? -22.504 6.232 60.705 1.00 66.75 140 ALA A C 1
ATOM 1171 O O . ALA A 1 140 ? -22.590 6.008 61.916 1.00 66.75 140 ALA A O 1
ATOM 1172 N N . PRO A 1 141 ? -22.086 7.426 60.243 1.00 64.12 141 PRO A N 1
ATOM 1173 C CA . PRO A 1 141 ? -21.789 8.547 61.130 1.00 64.12 141 PRO A CA 1
ATOM 1174 C C . PRO A 1 141 ? -23.080 9.118 61.750 1.00 64.12 141 PRO A C 1
ATOM 1176 O O . PRO A 1 141 ? -24.089 9.244 61.049 1.00 64.12 141 PRO A O 1
ATOM 1179 N N . PRO A 1 142 ? -23.080 9.492 63.043 1.00 64.50 142 PRO A N 1
ATOM 1180 C CA . PRO A 1 142 ? -24.256 10.062 63.688 1.00 64.50 142 PRO A CA 1
ATOM 1181 C C . PRO A 1 142 ? -24.571 11.459 63.141 1.00 64.50 142 PRO A C 1
ATOM 1183 O O . PRO A 1 142 ? -23.711 12.337 63.068 1.00 64.50 142 PRO A O 1
ATOM 1186 N N . SER A 1 143 ? -25.835 11.651 62.765 1.00 63.34 143 SER A N 1
ATOM 1187 C CA . SER A 1 143 ? -26.401 12.934 62.357 1.00 63.34 143 SER A CA 1
ATOM 1188 C C . SER A 1 143 ? -26.502 13.883 63.551 1.00 63.34 143 SER A C 1
ATOM 1190 O O . SER A 1 143 ? -26.974 13.513 64.625 1.00 63.34 143 SER A O 1
ATOM 1192 N N . SER A 1 144 ? -26.066 15.119 63.340 1.00 52.22 144 SER A N 1
ATOM 1193 C CA . SER A 1 144 ? -26.170 16.235 64.271 1.00 52.22 144 SER A CA 1
ATOM 1194 C C . SER A 1 144 ? -27.629 16.520 64.642 1.00 52.22 144 SER A C 1
ATOM 1196 O O . SER A 1 144 ? -28.447 16.879 63.794 1.00 52.22 144 SER A O 1
ATOM 1198 N N . LEU A 1 145 ? -27.944 16.395 65.933 1.00 52.44 145 LEU A N 1
ATOM 1199 C CA . LEU A 1 145 ? -29.176 16.917 66.511 1.00 52.44 145 LEU A CA 1
ATOM 1200 C C . LEU A 1 145 ? -28.993 18.394 66.856 1.00 52.44 145 LEU A C 1
ATOM 1202 O O . LEU A 1 145 ? -28.069 18.797 67.559 1.00 52.44 145 LEU A O 1
ATOM 1206 N N . ARG A 1 146 ? -29.911 19.174 66.300 1.00 45.28 146 ARG A N 1
ATOM 1207 C CA . ARG A 1 146 ? -30.170 20.585 66.543 1.00 45.28 146 ARG A CA 1
ATOM 1208 C C . ARG A 1 146 ? -30.780 20.759 67.940 1.00 45.28 146 ARG A C 1
ATOM 1210 O O . ARG A 1 146 ? -31.734 20.058 68.271 1.00 45.28 146 ARG A O 1
ATOM 1217 N N . GLY A 1 147 ? -30.257 21.725 68.686 1.00 48.53 147 GLY A N 1
ATOM 1218 C CA . GLY A 1 147 ? -30.849 22.359 69.862 1.00 48.53 147 GLY A CA 1
ATOM 1219 C C . GLY A 1 147 ? -30.368 23.795 69.885 1.00 48.53 147 GLY A C 1
ATOM 1220 O O . GLY A 1 147 ? -29.130 23.959 69.886 1.00 48.53 147 GLY A O 1
#

Solvent-accessible surface area (backbone atoms only — not comparable to full-atom values): 9498 Å² total; per-residue (Å²): 131,87,80,78,84,82,77,80,79,80,86,68,76,68,80,44,74,64,54,74,50,77,44,81,46,62,43,87,85,82,61,37,43,30,43,37,40,39,38,44,41,87,76,51,41,89,95,64,73,75,43,72,45,84,41,56,28,76,79,51,88,87,60,82,67,43,80,67,33,23,30,46,33,41,41,41,54,33,40,45,70,47,73,43,85,38,72,57,62,60,69,31,78,52,89,89,33,46,52,73,48,73,43,82,87,74,28,34,39,36,41,38,38,24,41,52,71,80,70,80,82,82,78,77,90,84,83,84,79,89,82,88,79,91,77,86,78,81,84,80,83,84,79,86,81,88,129

Secondary structure (DSSP, 8-state):
-PPPP------PPP--PPEEEEEEEE-TTT--EEEEEEEE-TTPPTT---EEEEEETTT-SSS---TTEEEEEEE-TTSPPEEEEEE-PPEE-STTTEEEEEETTTTEEEEEEEEPP-----SSSS---------PPPPPPPPPPP-

Nearest PDB structures (foldseek):
  7vpx-assem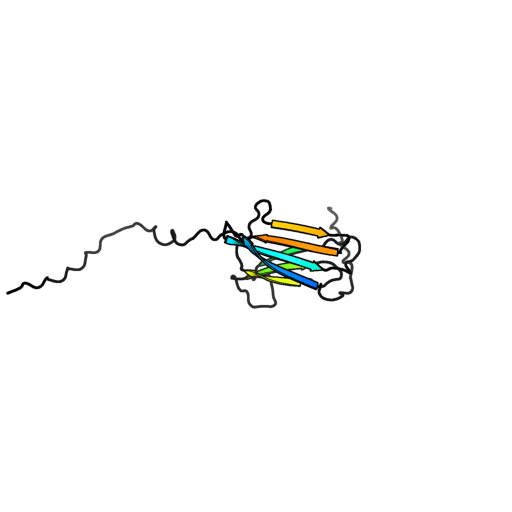bly1_B  TM=7.272E-01  e=7.112E-09  Homo sapiens
  8qo9-assembly1_8  TM=7.299E-01  e=1.155E-08  Homo sapiens
  8qzs-assembly1_8  TM=7.268E-01  e=1.513E-08  Homo sapiens
  7abi-assembly1_F  TM=7.396E-01  e=1.981E-08  Homo sapiens

Radius of gyration: 26.88 Å; Cα contacts (8 Å, |Δi|>4): 215; chains: 1; bounding box: 52×62×88 Å

pLDDT: mean 82.85, std 19.16, range [37.97, 98.75]

InterPro domains:
  IPR031781 SF3A2 domain [PF16835] (15-109)
  IPR052092 Splicing Factor 3A Subunit 2 [PTHR23205] (1-139)

Mean predicted aligned error: 12.47 Å

Organism: NCBI:txid392033

Sequence (147 aa):
QPIKPHYEVRKFIKIGRPGYKVTKQRDPDTKQQSLLFQIDYPEISDNIVPKHRFMSGFEQHVEAPDRRWQYLLFAAEPYETIAFKIPSREVDKSEGKFWTYYNTETKQFFLQFAFKLESNKYSSDHASSTGRSYGPAPPAPPSSLRG

Foldseek 3Di:
DDDDDDDDDDDADAPEAWDKDKDWDADPPVRWIKIKIKTADPPFDPPKDKDKDKAAQVVDDPDDRDRQWIWIWIDTPPHDIDIDTDGNAAWDPPPPQWDWDADPVRRMIMTMHIGDDPPPPPPPDPDDDDDDDDDDDDDDDDDDDDD